Protein AF-A0AAV5KPN0-F1 (afdb_monomer)

Mean predicted aligned error: 15.44 Å

Sequence (91 aa):
MDAFCLKDELLSNFYSKGNFPQQGTEAPLSTVKCLVNFIAVLILTSTCTFFTFFSSIWFKIYVSLACAYLTSGTYFNIRPTPLLGFLKAQL

Radius of gyration: 36.29 Å; Cα contacts (8 Å, |Δi|>4): 12; chains: 1; bounding box: 79×36×78 Å

Structure (mmCIF, N/CA/C/O backbone):
data_AF-A0AAV5KPN0-F1
#
_entry.id   AF-A0AAV5KPN0-F1
#
loop_
_atom_site.group_PDB
_atom_site.id
_atom_site.type_symbol
_atom_site.label_atom_id
_atom_site.label_alt_id
_atom_site.label_comp_id
_atom_site.label_asym_id
_atom_site.label_entity_id
_atom_site.label_seq_id
_atom_site.pdbx_PDB_ins_code
_atom_site.Cartn_x
_atom_site.Cartn_y
_atom_site.Cartn_z
_atom_site.occupancy
_atom_site.B_iso_or_equiv
_atom_site.auth_seq_id
_atom_site.auth_comp_id
_atom_site.auth_asym_id
_atom_site.auth_atom_id
_atom_site.pdbx_PDB_model_num
ATOM 1 N N . MET A 1 1 ? -52.319 -1.915 31.063 1.00 66.38 1 MET A N 1
ATOM 2 C CA . MET A 1 1 ? -51.744 -0.885 31.957 1.00 66.38 1 MET A CA 1
ATOM 3 C C . MET A 1 1 ? -50.275 -1.166 32.252 1.00 66.38 1 MET A C 1
ATOM 5 O O . MET A 1 1 ? -49.473 -0.246 32.208 1.00 66.38 1 MET A O 1
ATOM 9 N N . ASP A 1 2 ? -49.907 -2.424 32.481 1.00 76.75 2 ASP A N 1
ATOM 10 C CA . ASP A 1 2 ? -48.616 -2.805 33.076 1.00 76.75 2 ASP A CA 1
ATOM 11 C C . ASP A 1 2 ? -47.389 -2.467 32.218 1.00 76.75 2 ASP A C 1
ATOM 13 O O . ASP A 1 2 ? -46.359 -2.064 32.747 1.00 76.75 2 ASP A O 1
ATOM 17 N N . ALA A 1 3 ? -47.509 -2.526 30.888 1.00 78.25 3 ALA A N 1
ATOM 18 C CA . ALA A 1 3 ? -46.426 -2.148 29.975 1.00 78.25 3 ALA A CA 1
ATOM 19 C C . ALA A 1 3 ? -46.070 -0.650 30.035 1.00 78.25 3 ALA A C 1
ATOM 21 O O . ALA A 1 3 ? -44.920 -0.278 29.809 1.00 78.25 3 ALA A O 1
ATOM 22 N N . PHE A 1 4 ? -47.045 0.210 30.347 1.00 84.44 4 PHE A N 1
ATOM 23 C CA . PHE A 1 4 ? -46.811 1.648 30.486 1.00 84.44 4 PHE A CA 1
ATOM 24 C C . PHE A 1 4 ? -46.147 1.968 31.826 1.00 84.44 4 PHE A C 1
ATOM 26 O O . PHE A 1 4 ? -45.161 2.695 31.837 1.00 84.44 4 PHE A O 1
ATOM 33 N N . CYS A 1 5 ? -46.604 1.349 32.921 1.00 85.12 5 CYS A N 1
ATOM 34 C CA . CYS A 1 5 ? -45.952 1.486 34.227 1.00 85.12 5 CYS A CA 1
ATOM 35 C C . CYS A 1 5 ? -44.504 0.979 34.193 1.00 85.12 5 CYS A C 1
ATOM 37 O O . CYS A 1 5 ? -43.606 1.645 34.696 1.00 85.12 5 CYS A O 1
ATOM 39 N N . LEU A 1 6 ? -44.259 -0.156 33.531 1.00 85.31 6 LEU A N 1
ATOM 40 C CA . LEU A 1 6 ? -42.916 -0.709 33.366 1.00 85.31 6 LEU A CA 1
ATOM 41 C C . LEU A 1 6 ? -42.010 0.213 32.535 1.00 85.31 6 LEU A C 1
ATOM 43 O O . LEU A 1 6 ? -40.836 0.387 32.853 1.00 85.31 6 LEU A O 1
ATOM 47 N N . LYS A 1 7 ? -42.550 0.854 31.492 1.00 83.69 7 LYS A N 1
ATOM 48 C CA . LYS A 1 7 ? -41.813 1.850 30.705 1.00 83.69 7 LYS A CA 1
ATOM 49 C C . LYS A 1 7 ? -41.450 3.081 31.542 1.00 83.69 7 LYS A C 1
ATOM 51 O O . LYS A 1 7 ? -40.313 3.543 31.455 1.00 83.69 7 LYS A O 1
ATOM 56 N N . ASP A 1 8 ? -42.381 3.594 32.341 1.00 88.94 8 ASP A N 1
ATOM 57 C CA . ASP A 1 8 ? -42.130 4.749 33.209 1.00 88.94 8 ASP A CA 1
ATOM 58 C C . ASP A 1 8 ? -41.107 4.425 34.305 1.00 88.94 8 ASP A C 1
ATOM 60 O O . ASP A 1 8 ? -40.238 5.245 34.602 1.00 88.94 8 ASP A O 1
ATOM 64 N N . GLU A 1 9 ? -41.125 3.204 34.843 1.00 84.69 9 GLU A N 1
ATOM 65 C CA . GLU A 1 9 ? -40.120 2.731 35.797 1.00 84.69 9 GLU A CA 1
ATOM 66 C C . GLU A 1 9 ? -38.723 2.621 35.163 1.00 84.69 9 GLU A C 1
ATOM 68 O O . GLU A 1 9 ? -37.721 3.012 35.772 1.00 84.69 9 GLU A O 1
ATOM 73 N N . LEU A 1 10 ? -38.636 2.146 33.916 1.00 83.50 10 LEU A N 1
ATOM 74 C CA . LEU A 1 10 ? -37.381 2.105 33.162 1.00 83.50 10 LEU A CA 1
ATOM 75 C C . LEU A 1 10 ? -36.854 3.510 32.846 1.00 83.50 10 LEU A C 1
ATOM 77 O O . LEU A 1 10 ? -35.655 3.746 32.987 1.00 83.50 10 LEU A O 1
ATOM 81 N N . LEU A 1 11 ? -37.725 4.455 32.470 1.00 86.00 11 LEU A N 1
ATOM 82 C CA . LEU A 1 11 ? -37.336 5.852 32.249 1.00 86.00 11 LEU A CA 1
ATOM 83 C C . LEU A 1 11 ? -36.886 6.532 33.544 1.00 86.00 11 LEU A C 1
ATOM 85 O O . LEU A 1 11 ? -35.892 7.251 33.539 1.00 86.00 11 LEU A O 1
ATOM 89 N N . SER A 1 12 ? -37.583 6.302 34.656 1.00 83.50 12 SER A N 1
ATOM 90 C CA . SER A 1 12 ? -37.204 6.849 35.962 1.00 83.50 12 SER A CA 1
ATOM 91 C C . SER A 1 12 ? -35.840 6.318 36.421 1.00 83.50 12 SER A C 1
ATOM 93 O O . SER A 1 12 ? -34.965 7.077 36.857 1.00 83.50 12 SER A O 1
ATOM 95 N N . ASN A 1 13 ? -35.597 5.017 36.230 1.00 82.06 13 ASN A N 1
ATOM 96 C CA . ASN A 1 13 ? -34.280 4.422 36.451 1.00 82.06 13 ASN A CA 1
ATOM 97 C C . ASN A 1 13 ? -33.217 5.002 35.505 1.00 82.06 13 ASN A C 1
ATOM 99 O O . ASN A 1 13 ? -32.091 5.232 35.937 1.00 82.06 13 ASN A O 1
ATOM 103 N N . PHE A 1 14 ? -33.560 5.298 34.250 1.00 82.06 14 PHE A N 1
ATOM 104 C CA . PHE A 1 14 ? -32.643 5.932 33.305 1.00 82.06 14 PHE A CA 1
ATOM 105 C C . PHE A 1 14 ? -32.295 7.372 33.706 1.00 82.06 14 PHE A C 1
ATOM 107 O O . PHE A 1 14 ? -3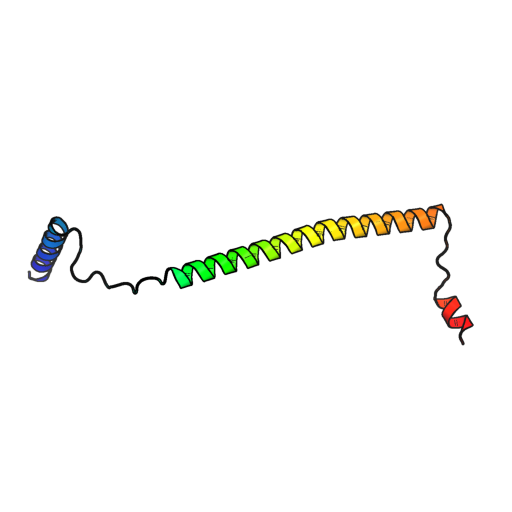1.124 7.732 33.709 1.00 82.06 14 PHE A O 1
ATOM 114 N N . TYR A 1 15 ? -33.269 8.187 34.120 1.00 83.81 15 TYR A N 1
ATOM 115 C CA . TYR A 1 15 ? -33.008 9.551 34.594 1.00 83.81 15 TYR A CA 1
ATOM 116 C C . TYR A 1 15 ? -32.147 9.591 35.863 1.00 83.81 15 TYR A C 1
ATOM 118 O O . TYR A 1 15 ? -31.372 10.526 36.041 1.00 83.81 15 TYR A O 1
ATOM 126 N N . SER A 1 16 ? -32.265 8.589 36.738 1.00 83.12 16 SER A N 1
ATOM 127 C CA . SER A 1 16 ? -31.507 8.528 37.996 1.00 83.12 16 SER A CA 1
ATOM 128 C C . SER A 1 16 ? -30.126 7.879 37.861 1.00 83.12 16 SER A C 1
ATOM 130 O O . SER A 1 16 ? -29.173 8.346 38.480 1.00 83.12 16 SER A O 1
ATOM 132 N N . LYS A 1 17 ? -29.995 6.807 37.069 1.00 80.19 17 LYS A N 1
ATOM 133 C CA . LYS A 1 17 ? -28.752 6.021 36.922 1.00 80.19 17 LYS A CA 1
ATOM 134 C C . LYS A 1 17 ? -28.016 6.269 35.603 1.00 80.19 17 LYS A C 1
ATOM 136 O O . LYS A 1 17 ? -26.911 5.761 35.422 1.00 80.19 17 LYS A O 1
ATOM 141 N N . GLY A 1 18 ? -28.626 7.002 34.675 1.00 78.06 18 GLY A N 1
ATOM 142 C CA . GLY A 1 18 ? -28.085 7.317 33.350 1.00 78.06 18 GLY A CA 1
ATOM 143 C C . GLY A 1 18 ? -28.057 6.148 32.362 1.00 78.06 18 GLY A C 1
ATOM 144 O O . GLY A 1 18 ? -27.603 6.334 31.240 1.00 78.06 18 GLY A O 1
ATOM 145 N N . ASN A 1 19 ? -28.508 4.950 32.754 1.00 75.06 19 ASN A N 1
ATOM 146 C CA . ASN A 1 19 ? -28.417 3.726 31.952 1.00 75.06 19 ASN A CA 1
ATOM 147 C C . ASN A 1 19 ? -29.643 2.827 32.172 1.00 75.06 19 ASN A C 1
ATOM 149 O O . ASN A 1 19 ? -30.231 2.822 33.256 1.00 75.06 19 ASN A O 1
ATOM 153 N N . PHE A 1 20 ? -30.012 2.042 31.157 1.00 80.12 20 PHE A N 1
ATOM 154 C CA . PHE A 1 20 ? -31.082 1.048 31.270 1.00 80.12 20 PHE A CA 1
ATOM 155 C C . PHE A 1 20 ? -30.576 -0.246 31.935 1.00 80.12 20 PHE A C 1
ATOM 157 O O . PHE A 1 20 ? -29.439 -0.660 31.686 1.00 80.12 20 PHE A O 1
ATOM 164 N N . PRO A 1 21 ? -31.404 -0.923 32.755 1.00 68.44 21 PRO A N 1
ATOM 165 C CA . PRO A 1 21 ? -31.097 -2.273 33.215 1.00 68.44 21 PRO A CA 1
ATOM 166 C C . PRO A 1 21 ? -31.053 -3.217 32.003 1.00 68.44 21 PRO A C 1
ATOM 168 O O . PRO A 1 21 ? -31.905 -3.126 31.126 1.00 68.44 21 PRO A O 1
ATOM 171 N N . GLN A 1 22 ? -30.047 -4.097 31.942 1.00 63.62 22 GLN A N 1
ATOM 172 C CA . GLN A 1 22 ? -29.712 -4.911 30.758 1.00 63.62 22 GLN A CA 1
ATOM 173 C C . GL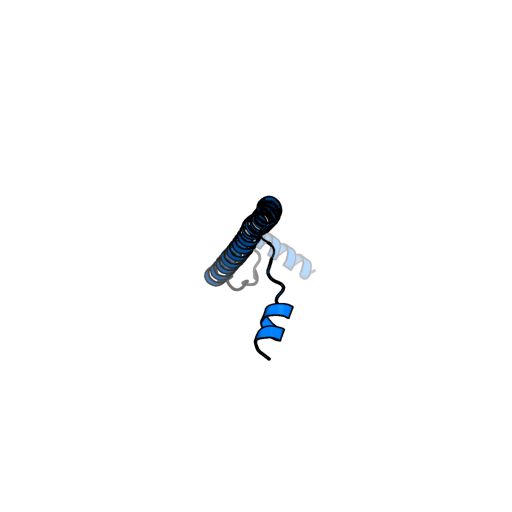N A 1 22 ? -29.275 -4.107 29.519 1.00 63.62 22 GLN A C 1
ATOM 175 O O . GLN A 1 22 ? -29.691 -4.392 28.397 1.00 63.62 22 GLN A O 1
ATOM 180 N N . GLN A 1 23 ? -28.333 -3.175 29.678 1.00 65.94 23 GLN A N 1
ATOM 181 C CA . GLN A 1 23 ? -27.385 -2.927 28.588 1.00 65.94 23 GLN A CA 1
ATOM 182 C C . GLN A 1 23 ? -26.693 -4.261 28.303 1.00 65.94 23 GLN A C 1
ATOM 184 O O . GLN A 1 23 ? -25.886 -4.726 29.111 1.00 65.94 23 GLN A O 1
ATOM 189 N N . GLY A 1 24 ? -27.104 -4.932 27.222 1.00 63.12 24 GLY A N 1
ATOM 190 C CA . GLY A 1 24 ? -26.477 -6.167 26.776 1.00 63.12 24 GLY A CA 1
ATOM 191 C C . GLY A 1 24 ? -24.973 -5.956 26.812 1.00 63.12 24 GLY A C 1
ATOM 192 O O . GLY A 1 24 ? -24.476 -4.983 26.249 1.00 63.12 24 GLY A O 1
ATOM 193 N N . THR A 1 25 ? -24.267 -6.788 27.574 1.00 61.09 25 THR A N 1
ATOM 194 C CA . THR A 1 25 ? -22.815 -6.699 27.663 1.00 61.09 25 THR A CA 1
ATOM 195 C C . THR A 1 25 ? -22.278 -7.074 26.292 1.00 61.09 25 THR A C 1
ATOM 197 O O . THR A 1 25 ? -22.091 -8.253 25.996 1.00 61.09 25 THR A O 1
ATOM 200 N N . GLU A 1 26 ? -22.098 -6.083 25.419 1.00 64.69 26 GLU A N 1
ATOM 201 C CA . GLU A 1 26 ? -21.305 -6.263 24.217 1.00 64.69 26 GLU A CA 1
ATOM 202 C C . GLU A 1 26 ? -19.954 -6.787 24.696 1.00 64.69 26 GLU A C 1
ATOM 204 O O . GLU A 1 26 ? -19.304 -6.171 25.547 1.00 64.69 26 GLU A O 1
ATOM 209 N N . ALA A 1 27 ? -19.595 -7.995 24.253 1.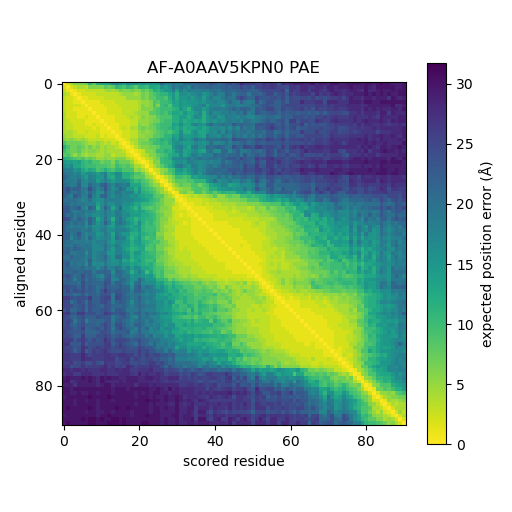00 69.19 27 ALA A N 1
ATOM 210 C CA . ALA A 1 27 ? -18.341 -8.610 24.653 1.00 69.19 27 ALA A CA 1
ATOM 211 C C . ALA A 1 27 ? -17.227 -7.588 24.392 1.00 69.19 27 ALA A C 1
ATOM 213 O O . ALA A 1 27 ? -17.196 -7.028 23.291 1.00 69.19 27 ALA A O 1
ATOM 214 N N . PRO A 1 28 ? -16.354 -7.305 25.377 1.00 68.94 28 PRO A N 1
ATOM 215 C CA . PRO A 1 28 ? -15.381 -6.236 25.254 1.00 68.94 28 PRO A CA 1
ATOM 216 C C . PRO A 1 28 ? -14.598 -6.464 23.970 1.00 68.94 28 PRO A C 1
ATOM 218 O O . PRO A 1 28 ? -13.946 -7.501 23.800 1.00 68.94 28 PRO A O 1
ATOM 221 N N . LEU A 1 29 ? -14.729 -5.522 23.033 1.00 65.12 29 LEU A N 1
ATOM 222 C CA . LEU A 1 29 ? -14.013 -5.582 21.774 1.00 65.12 29 LEU A CA 1
ATOM 223 C C . LEU A 1 29 ? -12.536 -5.697 22.138 1.00 65.12 29 LEU A C 1
ATOM 225 O O . LEU A 1 29 ? -11.987 -4.808 22.786 1.00 65.12 29 LEU A O 1
ATOM 229 N N . SER A 1 30 ? -11.909 -6.824 21.797 1.00 77.06 30 SER A N 1
ATOM 230 C CA . SER A 1 30 ? -10.516 -7.058 22.162 1.00 77.06 30 SER A CA 1
ATOM 231 C C . SER A 1 30 ? -9.662 -5.986 21.491 1.00 77.06 30 SER A C 1
ATOM 233 O O . SER A 1 30 ? -9.382 -6.063 20.292 1.00 77.06 30 SER A O 1
ATOM 235 N N . THR A 1 31 ? -9.260 -4.974 22.264 1.00 80.94 31 THR A N 1
ATOM 236 C CA . THR A 1 31 ? -8.453 -3.837 21.806 1.00 80.94 31 THR A CA 1
ATOM 237 C C . THR A 1 31 ? -7.203 -4.321 21.081 1.00 80.94 31 THR A C 1
ATOM 239 O O . THR A 1 31 ? -6.814 -3.764 20.061 1.00 80.94 31 THR A O 1
ATOM 242 N N . VAL A 1 32 ? -6.633 -5.434 21.551 1.00 84.88 32 VAL A N 1
ATOM 243 C CA . VAL A 1 32 ? -5.482 -6.106 20.942 1.00 84.88 32 VAL A CA 1
ATOM 244 C C . VAL A 1 32 ? -5.813 -6.631 19.543 1.00 84.88 32 VAL A C 1
ATOM 246 O O . VAL A 1 32 ? -5.064 -6.380 18.605 1.00 84.88 32 VAL A O 1
ATOM 249 N N . LYS A 1 33 ? -6.950 -7.314 19.364 1.00 84.69 33 LYS A N 1
ATOM 250 C CA . LYS A 1 33 ? -7.368 -7.840 18.055 1.00 84.69 33 LYS A CA 1
ATOM 251 C C . LYS A 1 33 ? -7.651 -6.716 17.054 1.00 84.69 33 LYS A C 1
ATOM 253 O O . LYS A 1 33 ? -7.284 -6.826 15.886 1.00 84.69 33 LYS A O 1
ATOM 258 N N . CYS A 1 34 ? -8.263 -5.627 17.520 1.00 85.94 34 CYS A N 1
ATOM 259 C CA . CYS A 1 34 ? -8.491 -4.430 16.712 1.00 85.94 34 CYS A CA 1
ATOM 260 C C . CYS A 1 34 ? -7.163 -3.789 16.275 1.00 85.94 34 CYS A C 1
ATOM 262 O O 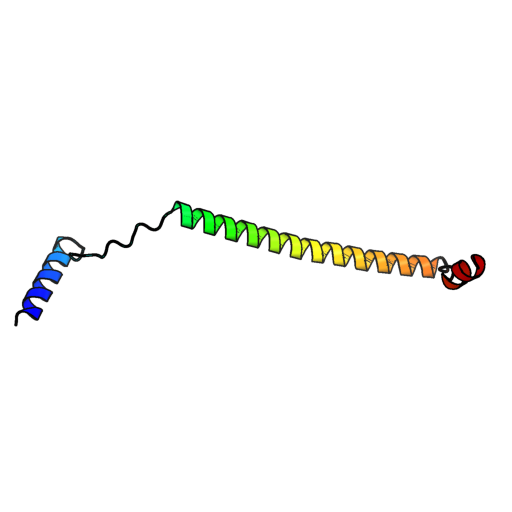. CYS A 1 34 ? -6.963 -3.529 15.089 1.00 85.94 34 CYS A O 1
ATOM 264 N N . LEU A 1 35 ? -6.224 -3.623 17.211 1.00 92.00 35 LEU A N 1
ATOM 265 C CA . LEU A 1 35 ? -4.908 -3.045 16.948 1.00 92.00 35 LEU A CA 1
ATOM 266 C C . LEU A 1 35 ? -4.110 -3.876 15.935 1.00 92.00 35 LEU A C 1
ATOM 268 O O . LEU A 1 35 ? -3.535 -3.321 15.003 1.00 92.00 35 LEU A O 1
ATOM 272 N N . VAL A 1 36 ? -4.111 -5.204 16.080 1.00 93.56 36 VAL A N 1
ATOM 273 C CA . VAL A 1 36 ? -3.425 -6.112 15.148 1.00 93.56 36 VAL A CA 1
ATOM 274 C C . VAL A 1 36 ? -4.007 -5.996 13.741 1.00 93.56 36 VAL A C 1
ATOM 276 O O . VAL A 1 36 ? -3.246 -5.851 12.788 1.00 93.56 36 VAL A O 1
ATOM 279 N N . ASN A 1 37 ? -5.337 -5.994 13.597 1.00 93.25 37 ASN A N 1
ATOM 280 C CA . ASN A 1 37 ? -5.973 -5.809 12.291 1.00 93.25 37 ASN A CA 1
ATOM 281 C C . ASN A 1 37 ? -5.628 -4.449 11.678 1.00 93.25 37 ASN A C 1
ATOM 283 O O . ASN A 1 37 ? -5.318 -4.369 10.492 1.00 93.25 37 ASN A O 1
ATOM 287 N N . PHE A 1 38 ? -5.643 -3.387 12.480 1.00 93.81 38 PHE A N 1
ATOM 288 C CA . PHE A 1 38 ? -5.303 -2.048 12.015 1.00 93.81 38 PHE A CA 1
ATOM 289 C C . PHE A 1 38 ? -3.852 -1.960 11.521 1.00 93.81 38 PHE A C 1
ATOM 291 O O . PHE A 1 38 ? -3.601 -1.477 10.417 1.00 93.81 38 PHE A O 1
ATOM 298 N N . ILE A 1 39 ? -2.902 -2.496 12.294 1.00 96.62 39 ILE A N 1
ATOM 299 C CA . ILE A 1 39 ? -1.488 -2.557 11.905 1.00 96.62 39 ILE A CA 1
ATOM 300 C C . ILE A 1 39 ? -1.318 -3.397 10.634 1.00 96.62 39 ILE A C 1
ATOM 302 O O . ILE A 1 39 ? -0.614 -2.977 9.718 1.00 96.62 39 ILE A O 1
ATOM 306 N N . ALA A 1 40 ? -1.988 -4.548 10.536 1.00 96.12 40 ALA A N 1
ATOM 307 C CA . ALA A 1 40 ? -1.921 -5.405 9.356 1.00 96.12 40 ALA A CA 1
ATOM 308 C C . ALA A 1 40 ? -2.409 -4.682 8.089 1.00 96.12 40 ALA A C 1
ATOM 310 O O . ALA A 1 40 ? -1.746 -4.740 7.054 1.00 96.12 40 ALA A O 1
ATOM 311 N N . VAL A 1 41 ? -3.524 -3.948 8.178 1.00 96.88 41 VAL A N 1
ATOM 312 C CA . VAL A 1 41 ? -4.057 -3.146 7.065 1.00 96.88 41 VAL A CA 1
ATOM 313 C C . VAL A 1 41 ? -3.096 -2.020 6.684 1.00 96.88 41 VAL A C 1
ATOM 315 O O . VAL A 1 41 ? -2.860 -1.810 5.493 1.00 96.88 41 VAL A O 1
ATOM 318 N N . LEU A 1 42 ? -2.499 -1.325 7.658 1.00 97.12 42 LEU A N 1
ATOM 319 C CA . LEU A 1 42 ? -1.511 -0.275 7.390 1.00 97.12 42 LEU A CA 1
ATOM 320 C C . LEU A 1 42 ? -0.271 -0.818 6.681 1.00 97.12 42 LEU A C 1
ATOM 322 O O . LEU A 1 42 ? 0.164 -0.230 5.691 1.00 97.12 42 LEU A O 1
ATOM 326 N N . ILE A 1 43 ? 0.276 -1.939 7.158 1.00 97.38 43 ILE A N 1
ATOM 327 C CA . ILE A 1 43 ? 1.444 -2.578 6.544 1.00 97.38 43 ILE A CA 1
ATOM 328 C C . ILE A 1 43 ? 1.105 -2.989 5.115 1.00 97.38 43 ILE A C 1
ATOM 330 O O . ILE A 1 43 ? 1.801 -2.577 4.193 1.00 97.38 43 ILE A O 1
ATOM 334 N N . LEU A 1 44 ? 0.007 -3.723 4.911 1.00 96.12 44 LEU A N 1
ATOM 335 C CA . LEU A 1 44 ? -0.400 -4.183 3.585 1.00 96.12 44 LEU A CA 1
ATOM 336 C C . LEU A 1 44 ? -0.589 -3.010 2.616 1.00 96.12 44 LEU A C 1
ATOM 338 O O . LEU A 1 44 ? -0.056 -3.025 1.509 1.00 96.12 44 LEU A O 1
ATOM 342 N N . THR A 1 45 ? -1.304 -1.970 3.046 1.00 95.62 45 THR A N 1
ATOM 343 C CA . THR A 1 45 ? -1.577 -0.794 2.211 1.00 95.62 45 THR A CA 1
ATOM 344 C C . THR A 1 45 ? -0.292 -0.039 1.886 1.00 95.62 45 THR A C 1
ATOM 346 O O . THR A 1 45 ? -0.075 0.339 0.733 1.00 95.62 45 THR A O 1
ATOM 349 N N . SER A 1 46 ? 0.591 0.142 2.871 1.00 95.06 46 SER A N 1
ATOM 350 C CA . SER A 1 46 ? 1.886 0.801 2.689 1.00 95.06 46 SER A CA 1
ATOM 351 C C . SER A 1 46 ? 2.775 0.026 1.717 1.00 95.06 46 SER A C 1
ATOM 353 O O . SER A 1 46 ? 3.281 0.594 0.750 1.00 95.06 46 SER A O 1
ATOM 355 N N . THR A 1 47 ? 2.893 -1.290 1.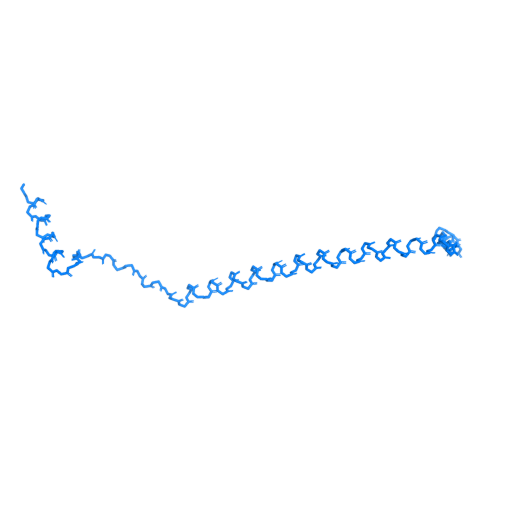902 1.00 94.88 47 THR A N 1
ATOM 356 C CA . THR A 1 47 ? 3.674 -2.170 1.030 1.00 94.88 47 THR A CA 1
ATOM 357 C C . THR A 1 47 ? 3.140 -2.156 -0.402 1.00 94.88 47 THR A C 1
ATOM 359 O O . THR A 1 47 ? 3.911 -1.931 -1.335 1.00 94.88 47 THR A O 1
ATOM 362 N N . CYS A 1 48 ? 1.828 -2.314 -0.599 1.00 91.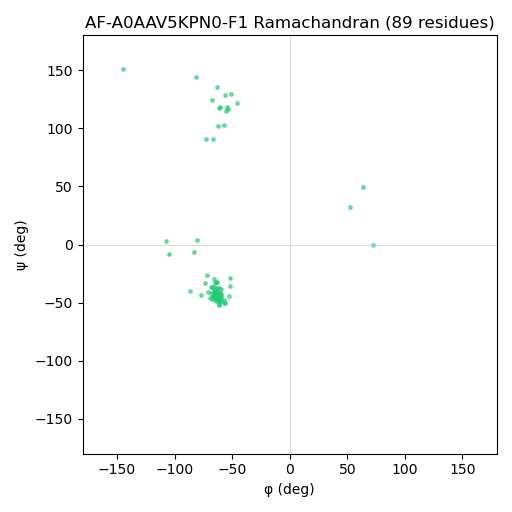88 48 CYS A N 1
ATOM 363 C CA . CYS A 1 48 ? 1.206 -2.249 -1.926 1.00 91.88 48 CYS A CA 1
ATOM 364 C C . CYS A 1 48 ? 1.437 -0.893 -2.606 1.00 91.88 48 CYS A C 1
ATOM 366 O O . CYS A 1 48 ? 1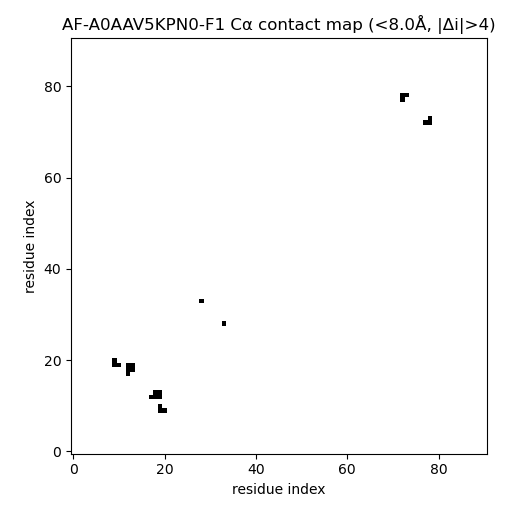.764 -0.833 -3.795 1.00 91.88 48 CYS A O 1
ATOM 368 N N . THR A 1 49 ? 1.311 0.197 -1.849 1.00 92.88 49 THR A N 1
ATOM 369 C CA . THR A 1 49 ? 1.546 1.555 -2.351 1.00 92.88 49 THR A CA 1
ATOM 370 C C . THR A 1 49 ? 3.005 1.728 -2.767 1.00 92.88 49 THR A C 1
ATOM 372 O O . THR A 1 49 ? 3.276 2.149 -3.891 1.00 92.88 49 THR A O 1
ATOM 375 N N . PHE A 1 50 ? 3.952 1.324 -1.915 1.00 90.62 50 PHE A N 1
ATOM 376 C CA . PHE A 1 50 ? 5.383 1.385 -2.206 1.00 90.62 50 PHE A CA 1
ATOM 377 C C . PHE A 1 50 ? 5.742 0.612 -3.479 1.00 90.62 50 PHE A C 1
ATOM 379 O O . PHE A 1 50 ? 6.361 1.178 -4.379 1.00 90.62 50 PHE A O 1
ATOM 386 N N . PHE A 1 51 ? 5.298 -0.643 -3.604 1.00 87.12 51 PHE A N 1
ATOM 387 C CA . PHE A 1 51 ? 5.559 -1.447 -4.800 1.00 87.12 51 PHE A CA 1
ATOM 388 C C . PHE A 1 51 ? 4.957 -0.833 -6.065 1.00 87.12 51 PHE A C 1
ATOM 390 O O . PHE A 1 51 ? 5.597 -0.863 -7.114 1.00 87.12 51 PHE A O 1
ATOM 397 N N . THR A 1 52 ? 3.769 -0.235 -5.977 1.00 87.44 52 THR A N 1
ATOM 398 C CA . THR A 1 52 ? 3.119 0.419 -7.122 1.00 87.44 52 THR A CA 1
ATOM 399 C C . THR A 1 52 ? 3.913 1.637 -7.599 1.00 87.44 52 THR A C 1
ATOM 401 O O . THR A 1 52 ? 4.192 1.769 -8.793 1.00 87.44 52 THR A O 1
ATOM 404 N N . PHE A 1 53 ? 4.334 2.509 -6.678 1.00 83.19 53 PHE A N 1
ATOM 405 C CA . PHE A 1 53 ? 5.146 3.681 -7.019 1.00 83.19 53 PHE A CA 1
ATOM 406 C C . PHE A 1 53 ? 6.527 3.295 -7.537 1.00 83.19 53 PHE A C 1
ATOM 408 O O . PHE A 1 53 ? 6.973 3.836 -8.548 1.00 83.19 53 PHE A O 1
ATOM 415 N N . PHE A 1 54 ? 7.186 2.343 -6.876 1.00 80.50 54 PHE A N 1
ATOM 416 C CA . PHE A 1 54 ? 8.489 1.851 -7.299 1.00 80.50 54 PHE A CA 1
ATOM 417 C C . PHE A 1 54 ? 8.377 1.235 -8.698 1.00 80.50 54 PHE A C 1
ATOM 419 O O . PHE A 1 54 ? 9.055 1.683 -9.613 1.00 80.50 54 PHE A O 1
ATOM 426 N N . SER A 1 55 ? 7.434 0.319 -8.926 1.00 81.00 55 SER A N 1
ATOM 427 C CA . SER A 1 55 ? 7.192 -0.260 -10.253 1.00 81.00 55 SER A CA 1
ATOM 428 C C . SER A 1 55 ? 6.977 0.815 -11.326 1.00 81.00 55 SER A C 1
ATOM 430 O O . SER A 1 55 ? 7.619 0.774 -12.369 1.00 81.00 55 SER A O 1
ATOM 432 N N . SER A 1 56 ? 6.178 1.849 -11.046 1.00 80.25 56 SER A N 1
ATOM 433 C CA . SER A 1 56 ? 5.933 2.951 -11.988 1.00 80.25 56 SER A CA 1
ATOM 434 C C . SER A 1 56 ? 7.190 3.776 -12.312 1.00 80.25 56 SER A C 1
ATOM 436 O O . SER A 1 56 ? 7.470 4.063 -13.480 1.00 80.25 56 SER A O 1
ATOM 438 N N . ILE A 1 57 ? 7.985 4.137 -11.299 1.00 87.44 57 ILE A N 1
ATOM 439 C CA . ILE A 1 57 ? 9.220 4.918 -11.480 1.00 87.44 57 ILE A CA 1
ATOM 440 C C . ILE A 1 57 ? 10.275 4.091 -12.220 1.00 87.44 57 ILE A C 1
ATOM 442 O O . ILE A 1 57 ? 10.863 4.566 -13.193 1.00 87.44 57 ILE A O 1
ATOM 446 N N . TRP A 1 58 ? 10.486 2.844 -11.805 1.00 84.06 58 TRP A N 1
ATOM 447 C CA . TRP A 1 58 ? 11.464 1.952 -12.423 1.00 84.06 58 TRP A CA 1
ATOM 448 C C . TRP A 1 58 ? 11.070 1.564 -13.842 1.00 84.06 58 TRP A C 1
ATOM 450 O O . TRP A 1 58 ? 11.932 1.522 -14.716 1.00 84.06 58 TRP A O 1
ATOM 460 N N . PHE A 1 59 ? 9.776 1.377 -14.108 1.00 84.75 59 PHE A N 1
ATOM 461 C CA . PHE A 1 59 ? 9.269 1.157 -15.457 1.00 84.75 59 PHE A CA 1
ATOM 462 C C . PHE A 1 59 ? 9.546 2.359 -16.366 1.00 84.75 59 PHE A C 1
ATOM 464 O O . PHE A 1 59 ? 10.042 2.189 -17.478 1.00 84.75 59 PHE A O 1
ATOM 471 N N . LYS A 1 60 ? 9.308 3.588 -15.890 1.00 89.38 60 LYS A N 1
ATOM 472 C CA . LYS A 1 60 ? 9.639 4.808 -16.645 1.00 89.38 60 LYS A CA 1
ATOM 473 C C . LYS A 1 60 ? 11.130 4.910 -16.960 1.00 89.38 60 LYS A C 1
ATOM 475 O O . LYS A 1 60 ? 11.487 5.191 -18.105 1.00 89.38 60 LYS A O 1
ATOM 480 N N . ILE A 1 61 ? 11.989 4.662 -15.969 1.00 92.00 61 ILE A N 1
ATOM 481 C CA . ILE A 1 61 ? 13.445 4.658 -16.156 1.00 92.00 61 ILE A CA 1
ATOM 482 C C . ILE A 1 61 ? 13.827 3.601 -17.193 1.00 92.00 61 ILE A C 1
ATOM 484 O O . ILE A 1 61 ? 14.515 3.923 -18.158 1.00 92.00 61 ILE A O 1
ATOM 488 N N . TYR A 1 62 ? 13.315 2.377 -17.060 1.00 91.31 62 TYR A N 1
ATOM 489 C CA . TYR A 1 62 ? 13.570 1.286 -17.996 1.00 91.31 62 TYR A CA 1
ATOM 490 C C . TYR A 1 62 ? 13.192 1.652 -19.436 1.00 91.31 62 TYR A C 1
ATOM 492 O O . TYR A 1 62 ? 14.019 1.526 -20.337 1.00 91.31 62 TYR A O 1
ATOM 500 N N . VAL A 1 63 ? 11.979 2.171 -19.652 1.00 93.88 63 VAL A N 1
ATOM 501 C CA . VAL A 1 63 ? 11.509 2.582 -20.984 1.00 93.88 63 VAL A CA 1
ATOM 502 C C . VAL A 1 63 ? 12.387 3.697 -21.556 1.00 93.88 63 VAL A C 1
ATOM 504 O O . VAL A 1 63 ? 12.780 3.625 -22.720 1.00 93.88 63 VAL A O 1
ATOM 507 N N . SER A 1 64 ? 12.748 4.703 -20.751 1.00 94.50 64 SER A N 1
ATOM 508 C CA . SER A 1 64 ? 13.641 5.777 -21.207 1.00 94.50 64 SER A CA 1
ATOM 509 C C . SER A 1 64 ? 15.027 5.260 -21.590 1.00 94.50 64 SER A C 1
ATOM 511 O O . SER A 1 64 ? 15.568 5.667 -22.616 1.00 94.50 64 SER A O 1
ATOM 513 N N . LEU A 1 65 ? 15.574 4.321 -20.815 1.00 91.69 65 LEU A N 1
ATOM 514 C CA . LEU A 1 65 ? 16.903 3.768 -21.033 1.00 91.69 65 LEU A CA 1
ATOM 515 C C . LEU A 1 65 ? 16.922 2.875 -22.275 1.00 91.69 65 LEU A C 1
ATOM 517 O O . LEU A 1 65 ? 17.838 2.975 -23.084 1.00 91.69 65 LEU A O 1
ATOM 521 N N . ALA A 1 66 ? 15.879 2.065 -22.474 1.00 92.44 66 ALA A N 1
ATOM 522 C CA . ALA A 1 66 ? 15.691 1.276 -23.686 1.00 92.44 66 ALA A CA 1
ATOM 523 C C . ALA A 1 66 ? 15.590 2.175 -24.930 1.00 92.44 66 ALA A C 1
ATOM 525 O O . ALA A 1 66 ? 16.227 1.904 -25.946 1.00 92.44 66 ALA A O 1
ATOM 526 N N . CYS A 1 67 ? 14.846 3.280 -24.841 1.00 91.38 67 CYS A N 1
ATOM 527 C CA . CYS A 1 67 ? 14.711 4.237 -25.938 1.00 91.38 67 CYS A CA 1
ATOM 528 C C . CYS A 1 67 ? 16.038 4.955 -26.247 1.00 91.38 67 CYS A C 1
ATOM 530 O O . CYS A 1 67 ? 16.449 5.044 -27.408 1.00 91.38 67 CYS A O 1
ATOM 532 N N . ALA A 1 68 ? 16.756 5.405 -25.213 1.00 93.00 68 ALA A N 1
ATOM 533 C CA . ALA A 1 68 ? 18.080 6.008 -25.349 1.00 93.00 68 ALA A CA 1
ATOM 534 C C . ALA A 1 68 ? 19.092 5.023 -25.953 1.00 93.00 68 ALA A C 1
ATOM 536 O O . ALA A 1 68 ? 19.863 5.392 -26.842 1.00 93.00 68 ALA A O 1
ATOM 537 N N . TYR A 1 69 ? 19.052 3.760 -25.524 1.00 89.06 69 TYR A N 1
ATOM 538 C CA . TYR A 1 69 ? 19.884 2.690 -26.062 1.00 89.06 69 TYR A CA 1
ATOM 539 C C . TYR A 1 69 ? 19.607 2.447 -27.550 1.00 89.06 69 TYR A C 1
ATOM 541 O O . TYR A 1 69 ? 20.539 2.463 -28.351 1.00 89.06 69 TYR A O 1
ATOM 549 N N . LEU A 1 70 ? 18.337 2.297 -27.944 1.00 86.75 70 LEU A N 1
ATOM 550 C CA . LEU A 1 70 ? 17.944 2.104 -29.346 1.00 86.75 70 LEU A CA 1
ATOM 551 C C . LEU A 1 70 ? 18.357 3.288 -30.228 1.00 86.75 70 LEU A C 1
ATOM 553 O O . LEU A 1 70 ? 18.891 3.098 -31.323 1.00 86.75 70 LEU A O 1
ATOM 557 N N . THR A 1 71 ? 18.152 4.511 -29.736 1.00 89.62 71 THR A N 1
ATOM 558 C CA . THR A 1 71 ? 18.554 5.742 -30.430 1.00 89.62 71 THR A CA 1
ATOM 559 C C . THR A 1 71 ? 20.066 5.788 -30.620 1.00 89.62 71 THR A C 1
ATOM 561 O O . THR A 1 71 ? 20.541 6.044 -31.724 1.00 89.62 71 THR A O 1
ATOM 564 N N . SER A 1 72 ? 20.829 5.464 -29.572 1.00 86.31 72 SER A N 1
ATOM 565 C CA . SER A 1 72 ? 22.291 5.424 -29.631 1.00 86.31 72 SER A CA 1
ATOM 566 C C . SER A 1 72 ? 22.775 4.350 -30.605 1.00 86.31 72 SER A C 1
ATOM 568 O O . SER A 1 72 ? 23.604 4.637 -31.461 1.00 86.31 72 SER A O 1
ATOM 570 N N . GLY A 1 73 ? 22.219 3.136 -30.549 1.00 84.88 73 GLY A N 1
ATOM 571 C CA . GLY A 1 73 ? 22.558 2.057 -31.481 1.00 84.88 73 GLY A CA 1
ATOM 572 C C . GLY A 1 73 ? 22.280 2.425 -32.941 1.00 84.88 73 GLY A C 1
ATOM 573 O O . GLY A 1 73 ? 23.098 2.140 -33.814 1.00 84.88 73 GLY A O 1
ATOM 574 N N . THR A 1 74 ? 21.180 3.137 -33.195 1.00 82.50 74 THR A N 1
ATOM 575 C CA . THR A 1 74 ? 20.834 3.640 -34.533 1.00 82.50 74 THR A CA 1
ATOM 576 C C . THR A 1 74 ? 21.791 4.747 -34.985 1.00 82.50 74 THR A C 1
ATOM 578 O O . THR A 1 74 ? 22.297 4.694 -36.104 1.00 82.50 74 THR A O 1
ATOM 581 N N . TYR A 1 75 ? 22.096 5.716 -34.113 1.00 82.44 75 TYR A N 1
ATOM 582 C CA . TYR A 1 75 ? 23.021 6.819 -34.398 1.00 82.44 75 TYR A CA 1
ATOM 583 C C . TYR A 1 75 ? 24.445 6.321 -34.687 1.00 82.44 75 TYR A C 1
ATOM 585 O O . TYR A 1 75 ? 25.059 6.712 -35.678 1.00 82.44 75 TYR A O 1
ATOM 593 N N . PHE A 1 76 ? 24.948 5.395 -33.869 1.00 82.38 76 PHE A N 1
ATOM 594 C CA . PHE A 1 76 ? 26.273 4.794 -34.029 1.00 82.38 76 PHE A CA 1
ATOM 595 C C . PHE A 1 76 ? 26.322 3.672 -35.084 1.00 82.38 76 PHE A C 1
ATOM 597 O O . PHE A 1 76 ? 27.371 3.056 -35.253 1.00 82.38 76 PHE A O 1
ATOM 604 N N . ASN A 1 77 ? 25.226 3.397 -35.809 1.00 69.50 77 ASN A N 1
ATOM 605 C CA . ASN A 1 77 ? 25.128 2.303 -36.789 1.00 69.50 77 ASN A CA 1
ATOM 606 C C . ASN A 1 77 ? 25.553 0.925 -36.231 1.00 69.50 77 ASN A C 1
ATOM 608 O O . ASN A 1 77 ? 26.050 0.065 -36.962 1.00 69.50 77 ASN A O 1
ATOM 612 N N . ILE A 1 78 ? 25.323 0.684 -34.936 1.00 67.38 78 ILE A N 1
ATOM 613 C CA . ILE A 1 78 ? 25.528 -0.624 -34.309 1.00 67.38 78 ILE A CA 1
ATOM 614 C C . ILE A 1 78 ? 24.403 -1.529 -34.811 1.00 67.38 78 ILE A C 1
ATOM 616 O O . ILE A 1 78 ? 23.306 -1.567 -34.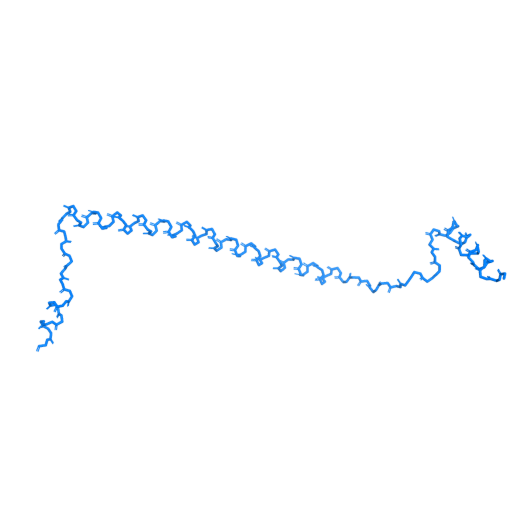253 1.00 67.38 78 ILE A O 1
ATOM 620 N N . ARG A 1 79 ? 24.645 -2.231 -35.922 1.00 63.91 79 ARG A N 1
ATOM 621 C CA . ARG A 1 79 ? 23.694 -3.219 -36.432 1.00 63.91 79 ARG A CA 1
ATOM 622 C C . ARG A 1 79 ? 23.628 -4.388 -35.452 1.00 63.91 79 ARG A C 1
ATOM 624 O O . ARG A 1 79 ? 24.668 -5.003 -35.209 1.00 63.91 79 ARG A O 1
ATOM 631 N N . PRO A 1 80 ? 22.439 -4.755 -34.942 1.00 63.72 80 PRO A N 1
ATOM 632 C CA . PRO A 1 80 ? 22.285 -6.051 -34.309 1.00 63.72 80 PRO A CA 1
ATOM 633 C C . PRO A 1 80 ? 22.607 -7.107 -35.370 1.00 63.72 80 PRO A C 1
ATOM 635 O O . PRO A 1 80 ? 21.975 -7.157 -36.429 1.00 63.72 80 PRO A O 1
ATOM 638 N N . THR A 1 81 ? 23.642 -7.911 -35.132 1.00 61.44 81 THR A N 1
ATOM 639 C CA . THR A 1 81 ? 23.950 -9.063 -35.976 1.00 61.44 81 THR A CA 1
ATOM 640 C C . THR A 1 81 ? 22.711 -9.958 -36.009 1.00 61.44 81 THR A C 1
ATOM 642 O O . THR A 1 81 ? 22.157 -10.265 -34.950 1.00 61.44 81 THR A O 1
ATOM 645 N N . PRO A 1 82 ? 22.217 -10.359 -37.194 1.00 62.09 82 PRO A N 1
ATOM 646 C CA . PRO A 1 82 ? 21.020 -11.178 -37.268 1.00 62.09 82 PRO A CA 1
ATOM 647 C C . PRO A 1 82 ? 21.288 -12.499 -36.544 1.00 62.09 82 PRO A C 1
ATOM 649 O O . PRO A 1 82 ? 22.146 -13.276 -36.962 1.00 62.09 82 PRO A O 1
ATOM 652 N N . LEU A 1 83 ? 20.531 -12.765 -35.475 1.00 61.44 83 LEU A N 1
ATOM 653 C CA . LEU A 1 83 ? 20.576 -14.024 -34.715 1.00 61.44 83 LEU A CA 1
ATOM 654 C C . LEU A 1 83 ? 20.434 -15.253 -35.634 1.00 61.44 83 LEU A C 1
ATOM 656 O O . LEU A 1 83 ? 21.017 -16.303 -35.377 1.00 61.44 83 LEU A O 1
ATOM 660 N N . LEU A 1 84 ? 19.733 -15.089 -36.761 1.00 58.50 84 LEU A N 1
ATOM 661 C CA . LEU A 1 84 ? 19.568 -16.105 -37.800 1.00 58.50 84 LEU A CA 1
ATOM 662 C C . LEU A 1 84 ? 20.890 -16.493 -38.494 1.00 58.50 84 LEU A C 1
ATOM 664 O O . LEU A 1 84 ? 21.068 -17.644 -38.878 1.00 58.50 84 LEU A O 1
ATOM 668 N N . GLY A 1 85 ? 21.832 -15.553 -38.635 1.00 59.31 85 GLY A N 1
ATOM 669 C CA . GLY A 1 85 ? 23.171 -15.824 -39.166 1.00 59.31 85 GLY A CA 1
ATOM 670 C C . GLY A 1 85 ? 24.048 -16.583 -38.171 1.00 59.31 85 GLY A C 1
ATOM 671 O O . GLY A 1 85 ? 24.830 -17.436 -38.578 1.00 59.31 85 GLY A O 1
ATOM 672 N N . PHE A 1 86 ? 23.862 -16.332 -36.872 1.00 60.25 86 PHE A N 1
ATOM 673 C CA . PHE A 1 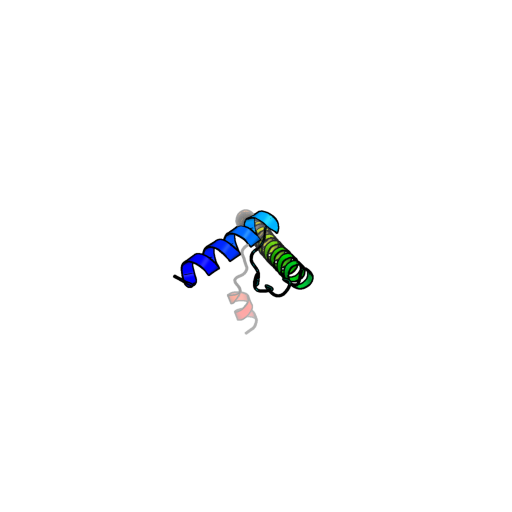86 ? 24.558 -17.052 -35.804 1.00 60.25 86 PHE A CA 1
ATOM 674 C C . PHE A 1 86 ? 24.093 -18.511 -35.713 1.00 60.25 86 PHE A C 1
ATOM 676 O O . PHE A 1 86 ? 24.919 -19.408 -35.608 1.00 60.25 86 PHE A O 1
ATOM 683 N N . LEU A 1 87 ? 22.784 -18.762 -35.840 1.00 60.47 87 LEU A N 1
ATOM 684 C CA . LEU A 1 87 ? 22.230 -20.122 -35.874 1.00 60.47 87 LEU A CA 1
ATOM 685 C C . LEU A 1 87 ? 22.617 -20.889 -37.147 1.00 60.47 87 LEU A C 1
ATOM 687 O O . LEU A 1 87 ? 22.896 -22.079 -37.073 1.00 60.47 87 LEU A O 1
ATOM 691 N N . LYS A 1 88 ? 22.690 -20.216 -38.303 1.00 57.00 88 LYS A N 1
ATOM 692 C CA . LYS A 1 88 ? 23.132 -20.839 -39.563 1.00 57.00 88 LYS A CA 1
ATOM 693 C C . LYS A 1 88 ? 24.634 -21.148 -39.593 1.00 57.00 88 LYS A C 1
ATOM 695 O O . LYS A 1 88 ? 25.038 -22.040 -40.319 1.00 57.00 88 LYS A O 1
ATOM 700 N N . ALA A 1 89 ? 25.457 -20.422 -38.839 1.00 59.84 89 ALA A N 1
ATOM 701 C CA . ALA A 1 89 ? 26.898 -20.675 -38.742 1.00 59.84 89 ALA A CA 1
ATOM 702 C C . ALA A 1 89 ? 27.266 -21.779 -37.728 1.00 59.84 89 ALA A C 1
ATOM 704 O O . ALA A 1 89 ? 28.437 -22.126 -37.603 1.00 59.84 89 ALA A O 1
ATOM 705 N N . GLN A 1 90 ? 26.287 -22.288 -36.975 1.00 59.31 90 GLN A N 1
ATOM 706 C CA . GLN A 1 90 ? 26.445 -23.357 -35.980 1.00 59.31 90 GLN A CA 1
ATOM 707 C C . GLN A 1 90 ? 25.828 -24.693 -36.443 1.00 59.31 90 GLN A C 1
ATOM 709 O O . GLN A 1 90 ? 25.831 -25.651 -35.671 1.00 59.31 90 GLN A O 1
ATOM 714 N N . LEU A 1 91 ? 25.295 -24.753 -37.671 1.00 50.16 91 LEU A N 1
ATOM 715 C CA . LEU A 1 91 ? 24.759 -25.949 -38.329 1.00 50.16 91 LEU A CA 1
ATOM 716 C C . LEU A 1 91 ? 25.589 -26.256 -39.579 1.00 50.16 91 LEU A C 1
ATOM 718 O O . LEU A 1 91 ? 25.875 -27.449 -39.807 1.00 50.16 91 LEU A O 1
#

Secondary structure (DSSP, 8-state):
-HHHHHHHHHHHHHHHHSS-TT---PPP--HHHHHHHHHHHHHHHHHHHHHHHHHHHHHHHHHHHHHHHHHHHHHTT-PPPPHHHHHHTT-

Foldseek 3Di:
DVVVVVVVVQVVCCVVVVDGPPPPPPPPPPPVVVVVVVVVVVVVVVVVVVCVVVCVVVVVVVVVVVVVVVVVCVVVVVDDDPVVVVVVVVD

Solvent-accessible surface area (backbone atoms only — not comparable to full-atom values): 5380 Å² total; per-residue (Å²): 115,66,72,57,56,52,49,52,52,47,49,52,44,23,76,73,69,75,47,61,88,80,67,73,78,70,72,77,74,54,63,67,62,54,50,51,54,51,51,51,52,50,51,53,53,50,52,55,50,50,52,52,53,48,51,54,53,52,49,50,51,50,54,52,50,52,50,52,49,53,50,48,32,60,74,70,63,58,70,80,75,59,66,68,57,56,57,62,74,74,109

Organism: NCBI:txid152421

pLDDT: mean 80.57, std 12.21, range [50.16, 97.38]